Protein AF-A0A6J2YTV3-F1 (afdb_monomer)

pLDDT: mean 86.0, std 9.09, range [45.88, 96.62]

Structure (mmCIF, N/CA/C/O backbone):
data_AF-A0A6J2YTV3-F1
#
_entry.id   AF-A0A6J2YTV3-F1
#
loop_
_atom_site.group_PDB
_atom_site.id
_atom_site.type_symbol
_atom_site.label_atom_id
_atom_site.label_alt_id
_atom_site.label_comp_id
_atom_site.label_asym_id
_atom_site.label_entity_id
_atom_site.label_seq_id
_atom_site.pdbx_PDB_ins_code
_atom_site.Cartn_x
_atom_site.Cartn_y
_atom_site.Cartn_z
_atom_site.occupancy
_atom_site.B_iso_or_equiv
_atom_site.auth_seq_id
_atom_site.auth_comp_id
_atom_site.auth_asym_id
_atom_site.auth_atom_id
_atom_site.pdbx_PDB_model_num
ATOM 1 N N . MET A 1 1 ? -8.350 -8.739 22.919 1.00 59.72 1 MET A N 1
ATOM 2 C CA . MET A 1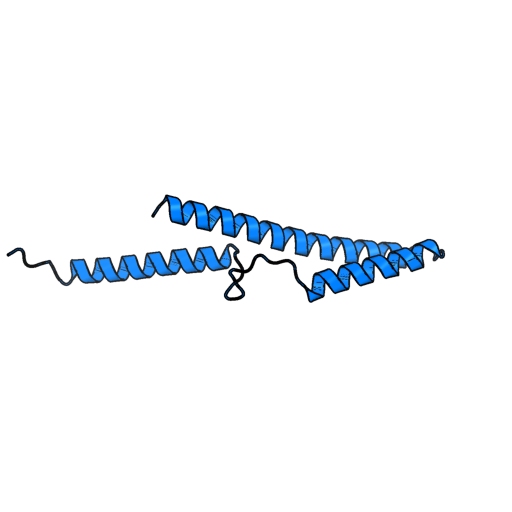 1 ? -8.477 -7.489 22.134 1.00 59.72 1 MET A CA 1
ATOM 3 C C . MET A 1 1 ? -7.126 -6.871 21.755 1.00 59.72 1 MET A C 1
ATOM 5 O O . MET A 1 1 ? -6.945 -6.523 20.597 1.00 59.72 1 MET A O 1
ATOM 9 N N . VAL A 1 2 ? -6.154 -6.774 22.675 1.00 65.56 2 VAL A N 1
ATOM 10 C CA . VAL A 1 2 ? -4.815 -6.215 22.369 1.00 65.56 2 VAL A CA 1
ATOM 11 C C . 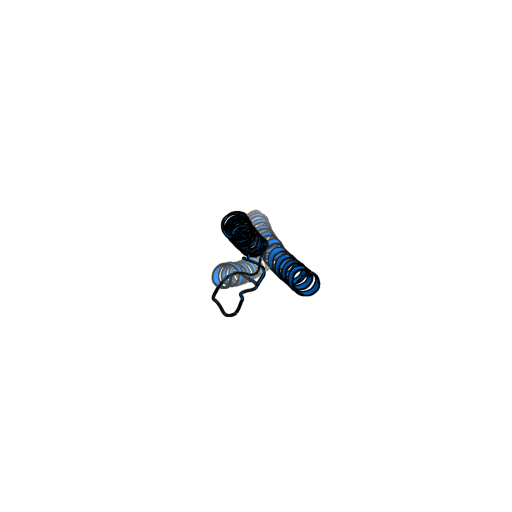VAL A 1 2 ? -4.041 -7.072 21.355 1.00 65.56 2 VAL A C 1
ATOM 13 O O . VAL A 1 2 ? -3.526 -6.542 20.377 1.00 65.56 2 VAL A O 1
ATOM 16 N N . ASN A 1 3 ? -4.046 -8.401 21.514 1.00 80.19 3 ASN A N 1
ATOM 17 C CA . ASN A 1 3 ? -3.337 -9.311 20.602 1.00 80.19 3 ASN A CA 1
ATOM 18 C C . ASN A 1 3 ? -3.906 -9.288 19.165 1.00 80.19 3 ASN A C 1
ATOM 20 O O . ASN A 1 3 ? -3.167 -9.308 18.186 1.00 80.19 3 ASN A O 1
ATOM 24 N N . SER A 1 4 ? -5.231 -9.168 19.029 1.00 82.75 4 SER A N 1
ATOM 25 C CA . SER A 1 4 ? -5.908 -9.072 17.729 1.00 82.75 4 SER A CA 1
ATOM 26 C C . SER A 1 4 ? -5.642 -7.738 17.022 1.00 82.75 4 SER A C 1
ATOM 28 O O . SER A 1 4 ? -5.473 -7.719 15.807 1.00 82.75 4 SER A O 1
ATOM 30 N N . MET A 1 5 ? -5.551 -6.631 17.769 1.00 83.44 5 MET A N 1
ATOM 31 C CA . MET A 1 5 ? -5.174 -5.331 17.199 1.00 83.44 5 MET A CA 1
ATOM 32 C C . MET A 1 5 ? -3.701 -5.295 16.792 1.00 83.44 5 MET A C 1
ATOM 34 O O . MET A 1 5 ? -3.385 -4.791 15.719 1.00 83.44 5 MET A O 1
ATOM 38 N N . ALA A 1 6 ? -2.807 -5.888 17.588 1.00 88.88 6 ALA A N 1
ATOM 39 C CA . ALA A 1 6 ? -1.395 -6.010 17.230 1.00 88.88 6 ALA A CA 1
ATOM 40 C C . ALA A 1 6 ? -1.208 -6.784 15.913 1.00 88.88 6 ALA A C 1
ATOM 42 O O . ALA A 1 6 ? -0.476 -6.337 15.031 1.00 88.88 6 ALA A O 1
ATOM 43 N N . LEU A 1 7 ? -1.933 -7.894 15.734 1.00 89.31 7 LEU A N 1
ATOM 44 C CA . LEU A 1 7 ? -1.930 -8.650 14.482 1.00 89.31 7 LEU A CA 1
ATOM 45 C C . LEU A 1 7 ? -2.426 -7.802 13.296 1.00 89.31 7 LEU A C 1
ATOM 47 O O . LEU A 1 7 ? -1.784 -7.781 12.247 1.00 89.31 7 LEU A O 1
ATOM 51 N N . ALA A 1 8 ? -3.533 -7.070 13.465 1.00 88.00 8 ALA A N 1
ATOM 52 C CA . ALA A 1 8 ? -4.074 -6.197 12.422 1.00 88.00 8 ALA A CA 1
ATOM 53 C C . ALA A 1 8 ? -3.076 -5.101 12.009 1.00 88.00 8 ALA A C 1
ATOM 55 O O . ALA A 1 8 ? -2.925 -4.824 10.821 1.00 88.00 8 ALA A O 1
ATOM 56 N N . VAL A 1 9 ? -2.346 -4.526 12.971 1.00 90.81 9 VAL A N 1
ATOM 57 C CA . VAL A 1 9 ? -1.287 -3.537 12.718 1.00 90.81 9 VAL A CA 1
ATOM 58 C C . VAL A 1 9 ? -0.127 -4.151 11.934 1.00 90.81 9 VAL A C 1
ATOM 60 O O . VAL A 1 9 ? 0.336 -3.549 10.968 1.00 90.81 9 VAL A O 1
ATOM 63 N N . LEU A 1 10 ? 0.338 -5.346 12.312 1.00 92.06 10 LEU A N 1
ATOM 64 C CA . LEU A 1 10 ? 1.440 -6.026 11.619 1.00 92.06 10 LEU A CA 1
ATOM 65 C C . LEU A 1 10 ? 1.078 -6.370 10.170 1.00 92.06 10 LEU A C 1
ATOM 67 O O . LEU A 1 10 ? 1.883 -6.155 9.258 1.00 92.06 10 LEU A O 1
ATOM 71 N N . LEU A 1 11 ? -0.144 -6.856 9.951 1.00 90.44 11 LEU A N 1
ATOM 72 C CA . LEU A 1 11 ? -0.661 -7.155 8.619 1.00 90.44 11 LEU A CA 1
ATOM 73 C C . LEU A 1 11 ? -0.807 -5.879 7.779 1.00 90.44 11 LEU A C 1
ATOM 75 O O . LEU A 1 11 ? -0.305 -5.837 6.657 1.00 90.44 11 LEU A O 1
ATOM 79 N N . ALA A 1 12 ? -1.410 -4.823 8.335 1.00 91.00 12 ALA A N 1
ATOM 80 C CA . ALA A 1 12 ? -1.554 -3.530 7.664 1.00 91.00 12 ALA A CA 1
ATOM 81 C C . ALA A 1 12 ? -0.197 -2.903 7.310 1.00 91.00 12 ALA A C 1
ATOM 83 O O . ALA A 1 12 ? -0.022 -2.418 6.197 1.00 91.00 12 ALA A O 1
ATOM 84 N N . SER A 1 13 ? 0.780 -2.970 8.218 1.00 91.44 13 SER A N 1
ATOM 85 C CA . SER A 1 13 ? 2.151 -2.500 7.984 1.00 91.44 13 SER A CA 1
ATOM 86 C C . SER A 1 13 ? 2.826 -3.265 6.845 1.00 91.44 13 SER A C 1
ATOM 88 O O . SER A 1 13 ? 3.448 -2.674 5.963 1.00 91.44 13 SER A O 1
ATOM 90 N N . SER A 1 14 ? 2.666 -4.589 6.825 1.00 91.00 14 SER A N 1
ATOM 91 C CA . SER A 1 14 ? 3.230 -5.435 5.772 1.00 91.00 14 SER A CA 1
ATOM 92 C C . SER A 1 14 ? 2.613 -5.117 4.410 1.00 91.00 14 SER A C 1
ATOM 94 O O . SER A 1 14 ? 3.345 -4.928 3.440 1.00 91.00 14 SER A O 1
ATOM 96 N N . GLY A 1 15 ? 1.286 -4.996 4.334 1.00 89.94 15 GLY A N 1
ATOM 97 C CA . GLY A 1 15 ? 0.607 -4.648 3.087 1.00 89.94 15 GLY A CA 1
ATOM 98 C C . GLY A 1 15 ? 0.905 -3.224 2.608 1.00 89.94 15 GLY A C 1
ATOM 99 O O . GLY A 1 15 ? 1.148 -3.029 1.417 1.00 89.94 15 GLY A O 1
ATOM 100 N N . GLU A 1 16 ? 1.029 -2.252 3.517 1.00 91.75 16 GLU A N 1
ATOM 101 C CA . GLU A 1 16 ? 1.478 -0.892 3.190 1.00 91.75 16 GLU A CA 1
ATOM 102 C C . GLU A 1 16 ? 2.906 -0.888 2.622 1.00 91.75 16 GLU A C 1
ATOM 104 O O . GLU A 1 16 ? 3.192 -0.204 1.637 1.00 91.75 16 GLU A O 1
ATOM 109 N N . ASN A 1 17 ? 3.818 -1.675 3.203 1.00 91.88 17 ASN A N 1
ATOM 110 C CA . ASN A 1 17 ? 5.186 -1.793 2.699 1.00 91.88 17 ASN A CA 1
ATOM 111 C C . ASN A 1 17 ? 5.219 -2.386 1.286 1.00 91.88 17 ASN A C 1
ATOM 113 O O . ASN A 1 17 ? 5.947 -1.873 0.435 1.00 91.88 17 ASN A O 1
ATOM 117 N N . VAL A 1 18 ? 4.402 -3.407 1.011 1.00 91.62 18 VAL A N 1
ATOM 118 C CA . VAL A 1 18 ? 4.259 -3.976 -0.339 1.00 91.62 18 VAL A CA 1
ATOM 119 C C . VAL A 1 18 ? 3.731 -2.924 -1.316 1.00 91.62 18 VAL A C 1
ATOM 121 O O . VAL A 1 18 ? 4.317 -2.730 -2.381 1.00 91.62 18 VAL A O 1
ATOM 124 N N . GLU A 1 19 ? 2.689 -2.178 -0.942 1.00 90.56 19 GLU A N 1
ATOM 125 C CA . GLU A 1 19 ? 2.129 -1.112 -1.779 1.00 90.56 19 GLU A CA 1
ATOM 126 C C . GLU A 1 19 ? 3.157 0.008 -2.045 1.00 90.56 19 GLU A C 1
ATOM 128 O O . GLU A 1 19 ? 3.278 0.529 -3.162 1.00 90.56 19 GLU A O 1
ATOM 133 N N . LYS A 1 20 ? 3.952 0.367 -1.034 1.00 91.88 20 LYS A N 1
ATOM 134 C CA . LYS A 1 20 ? 5.005 1.382 -1.132 1.00 91.88 20 LYS A CA 1
ATOM 135 C C . LYS A 1 20 ? 6.153 0.937 -2.036 1.00 91.88 20 LYS A C 1
ATOM 137 O O . LYS A 1 20 ? 6.593 1.721 -2.882 1.00 91.88 20 LYS A O 1
ATOM 142 N N . GLU A 1 21 ? 6.640 -0.291 -1.881 1.00 90.56 21 GLU A N 1
ATOM 143 C CA . GLU A 1 21 ? 7.698 -0.847 -2.734 1.00 90.56 21 GLU A CA 1
ATOM 144 C C . GLU A 1 21 ? 7.222 -1.052 -4.175 1.00 90.56 21 GLU A C 1
ATOM 146 O O . GLU A 1 21 ? 7.973 -0.784 -5.117 1.00 90.56 21 GLU A O 1
ATOM 151 N N . ASN A 1 22 ? 5.950 -1.398 -4.373 1.00 88.31 22 ASN A N 1
ATOM 152 C CA . ASN A 1 22 ? 5.335 -1.439 -5.694 1.00 88.31 22 ASN A CA 1
ATOM 153 C C . ASN A 1 22 ? 5.417 -0.066 -6.394 1.00 88.31 22 ASN A C 1
ATOM 155 O O . ASN A 1 22 ? 5.990 0.064 -7.479 1.00 88.31 22 ASN A O 1
ATOM 159 N N . LYS A 1 23 ? 4.953 1.003 -5.729 1.00 90.19 23 LYS A N 1
ATOM 160 C CA . LYS A 1 23 ? 5.025 2.381 -6.258 1.00 90.19 23 LYS A CA 1
ATOM 161 C C . LYS A 1 23 ? 6.464 2.820 -6.557 1.00 90.19 23 LYS A C 1
ATOM 163 O O . LYS A 1 23 ? 6.705 3.505 -7.553 1.00 90.19 23 LYS A O 1
ATOM 168 N N . LYS A 1 24 ? 7.433 2.440 -5.715 1.00 92.50 24 LYS A N 1
ATOM 169 C CA . LYS A 1 24 ? 8.860 2.723 -5.955 1.00 92.50 24 LYS A CA 1
ATOM 170 C C . LYS A 1 24 ? 9.388 1.982 -7.180 1.00 92.50 24 LYS A C 1
ATOM 172 O O . LYS A 1 24 ? 10.117 2.584 -7.965 1.00 92.50 24 LYS A O 1
ATOM 177 N N . THR A 1 25 ? 9.023 0.715 -7.349 1.00 90.38 25 THR A N 1
ATOM 178 C CA . THR A 1 25 ? 9.449 -0.105 -8.491 1.00 90.38 25 THR A CA 1
ATOM 179 C C . THR A 1 25 ? 8.940 0.484 -9.802 1.00 90.38 25 THR A C 1
ATOM 181 O O . THR A 1 25 ? 9.742 0.711 -10.703 1.00 90.38 25 THR A O 1
ATOM 184 N N . VAL A 1 26 ? 7.658 0.863 -9.870 1.00 90.56 26 VAL A N 1
ATOM 185 C CA . VAL A 1 26 ? 7.083 1.573 -11.029 1.00 90.56 26 VAL A CA 1
ATOM 186 C C . VAL A 1 26 ? 7.882 2.836 -11.355 1.00 90.56 26 VAL A C 1
ATOM 188 O O . VAL A 1 26 ? 8.313 3.024 -12.491 1.00 90.56 26 VAL A O 1
ATOM 191 N N . ARG A 1 27 ? 8.159 3.682 -10.352 1.00 91.94 27 ARG A N 1
ATOM 192 C CA . ARG A 1 27 ? 8.955 4.908 -10.551 1.00 91.94 27 ARG A CA 1
ATOM 193 C C . ARG A 1 27 ? 10.359 4.617 -11.077 1.00 91.94 27 ARG A C 1
ATOM 195 O O . ARG A 1 27 ? 10.832 5.345 -11.945 1.00 91.94 27 ARG A O 1
ATOM 202 N N . ARG A 1 28 ? 11.026 3.575 -10.568 1.00 91.38 28 ARG A N 1
ATOM 203 C CA . ARG A 1 28 ? 12.359 3.165 -11.040 1.00 91.38 28 ARG A CA 1
ATOM 204 C C . ARG A 1 28 ? 12.319 2.665 -12.482 1.00 91.38 28 ARG A C 1
ATOM 206 O O . ARG A 1 28 ? 13.182 3.062 -13.256 1.00 91.38 28 ARG A O 1
ATOM 213 N N . CYS A 1 29 ? 11.322 1.863 -12.857 1.00 88.31 29 CYS A N 1
ATOM 214 C CA . CYS A 1 29 ? 11.132 1.430 -14.243 1.00 88.31 29 CYS A CA 1
ATOM 215 C C . CYS A 1 29 ? 10.950 2.627 -15.181 1.00 88.31 29 CYS A C 1
ATOM 217 O O . CYS A 1 29 ? 11.692 2.738 -16.151 1.00 88.31 29 CYS A O 1
ATOM 219 N N . CYS A 1 30 ? 10.059 3.568 -14.855 1.00 89.31 30 CYS A N 1
ATOM 220 C CA . CYS A 1 30 ? 9.867 4.771 -15.672 1.00 89.31 30 CYS A CA 1
ATOM 221 C C . CYS A 1 30 ? 11.139 5.628 -15.757 1.00 89.31 30 CYS A C 1
ATOM 223 O O . CYS A 1 30 ? 11.492 6.111 -16.830 1.00 89.31 30 CYS A O 1
ATOM 225 N N . HIS A 1 31 ? 11.857 5.800 -14.642 1.00 92.19 31 HIS A N 1
ATOM 226 C CA . HIS A 1 31 ? 13.122 6.534 -14.632 1.00 92.19 31 HIS A CA 1
ATOM 227 C C . HIS A 1 31 ? 14.171 5.876 -15.539 1.00 92.19 31 HIS A C 1
ATOM 229 O O . HIS A 1 31 ? 14.822 6.562 -16.325 1.00 92.19 31 HIS A O 1
ATOM 235 N N . ASN A 1 32 ? 14.307 4.551 -15.460 1.00 88.44 32 ASN A N 1
ATOM 236 C CA . ASN A 1 32 ? 15.245 3.802 -16.286 1.00 88.44 32 ASN A CA 1
ATOM 237 C C . ASN A 1 32 ? 14.854 3.850 -17.766 1.00 88.44 32 ASN A C 1
ATOM 239 O O . ASN A 1 32 ? 15.730 4.071 -18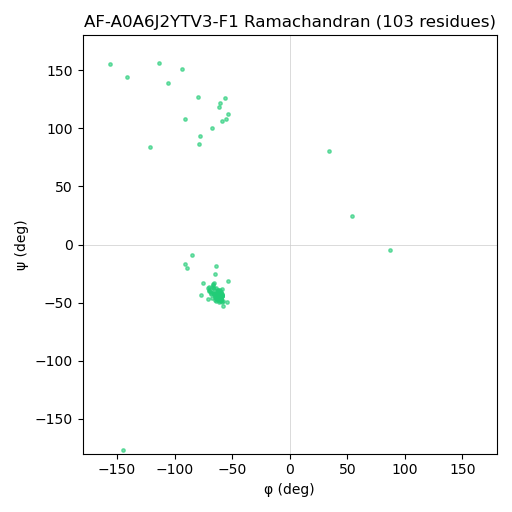.592 1.00 88.44 32 ASN A O 1
ATOM 243 N N . LEU A 1 33 ? 13.567 3.724 -18.104 1.00 89.00 33 LEU A N 1
ATOM 244 C CA . LEU A 1 33 ? 13.086 3.876 -19.483 1.00 89.00 33 LEU A CA 1
ATOM 245 C C . LEU A 1 33 ? 13.449 5.244 -20.056 1.00 89.00 33 LEU A C 1
ATOM 247 O O . LEU A 1 33 ? 14.038 5.316 -21.129 1.00 89.00 33 LEU A O 1
ATOM 251 N N . ASN A 1 34 ? 13.181 6.317 -19.310 1.00 88.19 34 ASN A N 1
ATOM 252 C CA . ASN A 1 34 ? 13.517 7.673 -19.742 1.00 88.19 34 ASN A CA 1
ATOM 253 C C . ASN A 1 34 ? 15.029 7.859 -19.920 1.00 88.19 34 ASN A C 1
ATOM 255 O O . ASN A 1 34 ? 15.468 8.500 -20.871 1.00 88.19 34 ASN A O 1
ATOM 259 N N . LYS A 1 35 ? 15.839 7.276 -19.027 1.00 88.31 35 LYS A N 1
ATOM 260 C CA . LYS A 1 35 ? 17.302 7.317 -19.130 1.00 88.31 35 LYS A CA 1
ATOM 261 C C . LYS A 1 35 ? 17.817 6.543 -20.346 1.00 88.31 35 LYS A C 1
ATOM 263 O O . LYS A 1 35 ? 18.739 7.010 -21.005 1.00 88.31 35 LYS A O 1
ATOM 268 N N . LEU A 1 36 ? 17.242 5.375 -20.634 1.00 86.62 36 LEU A N 1
ATOM 269 C CA . LEU A 1 36 ? 17.625 4.556 -21.783 1.00 86.62 36 LEU A CA 1
ATOM 270 C C . LEU A 1 36 ? 17.200 5.191 -23.108 1.00 86.62 36 LEU A C 1
ATOM 272 O O . LEU A 1 36 ? 17.986 5.167 -24.046 1.00 86.62 36 LEU A O 1
ATOM 276 N N . ALA A 1 37 ? 16.013 5.796 -23.168 1.00 81.12 37 ALA A N 1
ATOM 277 C CA . ALA A 1 37 ? 15.525 6.508 -24.349 1.00 81.12 37 ALA A CA 1
ATOM 278 C C . ALA A 1 37 ? 16.370 7.750 -24.695 1.00 81.12 37 ALA A C 1
ATOM 280 O O . ALA A 1 37 ? 16.413 8.166 -25.846 1.00 81.12 37 ALA A O 1
ATOM 281 N N . ALA A 1 38 ? 17.051 8.339 -23.706 1.00 81.62 38 ALA A N 1
ATOM 282 C CA . ALA A 1 38 ? 17.964 9.466 -23.903 1.00 81.62 38 ALA A CA 1
ATOM 283 C C . ALA A 1 38 ? 19.397 9.051 -24.308 1.00 81.62 38 ALA A C 1
ATOM 285 O O . ALA A 1 38 ? 20.218 9.915 -24.613 1.00 81.62 38 ALA A O 1
ATOM 286 N N . SER A 1 39 ? 19.721 7.755 -24.270 1.00 79.31 39 SER A N 1
ATOM 287 C CA . SER A 1 39 ? 21.043 7.207 -24.603 1.00 79.31 39 SER A CA 1
ATOM 288 C C . SER A 1 39 ? 21.101 6.772 -26.073 1.00 79.31 39 SER A C 1
ATOM 290 O O . SER A 1 39 ? 20.083 6.392 -26.644 1.00 79.31 39 SER A O 1
ATOM 292 N N . LEU A 1 40 ? 22.287 6.812 -26.697 1.00 70.44 40 LEU A N 1
ATOM 293 C CA . LEU A 1 40 ? 22.46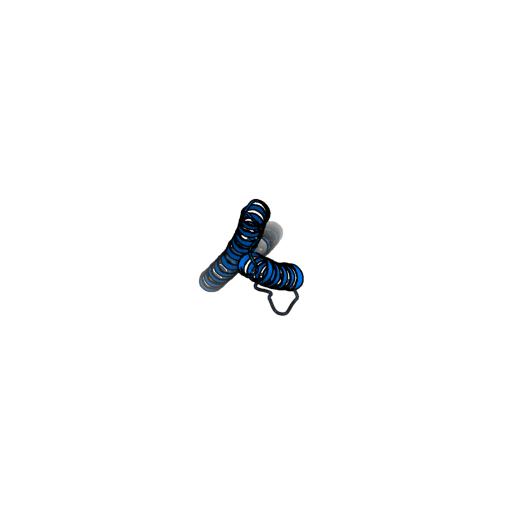8 6.436 -28.105 1.00 70.44 40 LEU A CA 1
ATOM 294 C C . LEU A 1 40 ? 22.065 4.962 -28.315 1.00 70.44 40 LEU A C 1
ATOM 296 O O . LEU A 1 40 ? 22.612 4.066 -27.662 1.00 70.44 40 LEU A O 1
ATOM 300 N N . GLU A 1 41 ? 21.101 4.714 -29.207 1.00 70.19 41 GLU A N 1
ATOM 301 C CA . GLU A 1 41 ? 20.519 3.385 -29.393 1.00 70.19 41 GLU A CA 1
ATOM 302 C C . GLU A 1 41 ? 21.569 2.367 -29.852 1.00 70.19 41 GLU A C 1
ATOM 304 O O . GLU A 1 41 ? 22.163 2.456 -30.924 1.00 70.19 41 GLU A O 1
ATOM 309 N N . THR A 1 42 ? 21.772 1.354 -29.017 1.00 76.38 42 THR A N 1
ATOM 310 C CA . THR A 1 42 ? 22.443 0.103 -29.380 1.00 76.38 42 THR A CA 1
ATOM 311 C C . THR A 1 42 ? 21.418 -1.022 -29.302 1.00 76.38 42 THR A C 1
ATOM 313 O O . THR A 1 42 ? 20.447 -0.928 -28.551 1.00 76.38 42 THR A O 1
ATOM 316 N N . GLU A 1 43 ? 21.632 -2.124 -30.021 1.00 75.38 43 GLU A N 1
ATOM 317 C CA . GLU A 1 43 ? 20.718 -3.281 -30.017 1.00 75.38 43 GLU A CA 1
ATOM 318 C C . GLU A 1 43 ? 20.423 -3.797 -28.587 1.00 75.38 43 GLU A C 1
ATOM 320 O O . GLU A 1 43 ? 19.311 -4.217 -28.263 1.00 75.38 43 GLU A O 1
ATOM 325 N N . ASN A 1 44 ? 21.400 -3.665 -27.684 1.00 79.38 44 ASN A N 1
ATOM 326 C CA . ASN A 1 44 ? 21.255 -3.979 -26.262 1.00 79.38 44 ASN A CA 1
ATOM 327 C C . ASN A 1 44 ? 20.282 -3.043 -25.520 1.00 79.38 44 ASN A C 1
ATOM 329 O O . ASN A 1 44 ? 19.561 -3.503 -24.634 1.00 79.38 44 ASN A O 1
ATOM 333 N N . HIS A 1 45 ? 20.222 -1.755 -25.877 1.00 84.00 45 HIS A N 1
ATOM 334 C CA . HIS A 1 45 ? 19.264 -0.811 -25.289 1.00 84.00 45 HIS A CA 1
ATOM 335 C C . HIS A 1 45 ? 17.832 -1.147 -25.711 1.00 84.00 45 HIS A C 1
ATOM 337 O O . HIS A 1 45 ? 16.950 -1.176 -24.856 1.00 84.00 45 HIS A O 1
ATOM 343 N N . ALA A 1 46 ? 17.608 -1.495 -26.983 1.00 84.44 46 ALA A N 1
ATOM 344 C CA . ALA A 1 46 ? 16.286 -1.882 -27.479 1.00 84.44 46 ALA A CA 1
ATOM 345 C C . ALA A 1 46 ? 15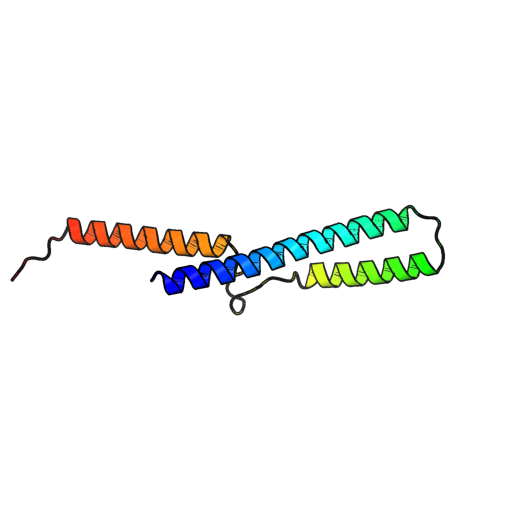.728 -3.116 -26.741 1.00 84.44 46 ALA A C 1
ATOM 347 O O . ALA A 1 46 ? 14.578 -3.117 -26.294 1.00 84.44 46 ALA A O 1
ATOM 348 N N . ARG A 1 47 ? 16.565 -4.143 -26.519 1.00 86.69 47 ARG A N 1
ATOM 349 C CA . ARG A 1 47 ? 16.183 -5.329 -25.727 1.00 86.69 47 ARG A CA 1
ATOM 350 C C . ARG A 1 47 ? 15.874 -4.979 -24.269 1.00 86.69 47 ARG A C 1
ATOM 352 O O . ARG A 1 47 ? 14.914 -5.504 -23.705 1.00 86.69 47 ARG A O 1
ATOM 359 N N . MET A 1 48 ? 16.654 -4.086 -23.660 1.00 86.94 48 MET A N 1
ATOM 360 C CA . MET A 1 48 ? 16.455 -3.672 -22.269 1.00 86.94 48 MET A CA 1
ATOM 361 C C . MET A 1 48 ? 15.176 -2.836 -22.095 1.00 86.94 48 MET A C 1
ATOM 363 O O . MET A 1 48 ? 14.429 -3.060 -21.145 1.00 86.94 48 MET A O 1
ATOM 367 N N . ILE A 1 49 ? 14.867 -1.940 -23.038 1.00 88.62 49 ILE A N 1
ATOM 368 C CA . ILE A 1 49 ? 13.608 -1.177 -23.068 1.00 88.62 49 ILE A CA 1
ATOM 369 C C . ILE A 1 49 ? 12.409 -2.128 -23.146 1.00 88.62 49 ILE A C 1
ATOM 371 O O . ILE A 1 49 ? 11.478 -2.001 -22.352 1.00 88.62 49 ILE A O 1
ATOM 375 N N . ALA A 1 50 ? 12.451 -3.122 -24.041 1.00 90.06 50 ALA A N 1
ATOM 376 C CA . ALA A 1 50 ? 11.380 -4.108 -24.173 1.00 90.06 50 ALA A CA 1
ATOM 377 C C . ALA A 1 50 ? 11.133 -4.877 -22.862 1.00 90.06 50 ALA A C 1
ATOM 379 O O . ALA A 1 50 ? 9.990 -5.014 -22.430 1.00 90.06 50 ALA A O 1
ATOM 380 N N . GLN A 1 51 ? 12.194 -5.322 -22.182 1.00 90.62 51 GLN A N 1
ATOM 381 C CA . GLN A 1 51 ? 12.074 -6.017 -20.896 1.00 90.62 51 GLN A CA 1
ATOM 382 C C . GLN A 1 51 ? 11.504 -5.125 -19.788 1.00 90.62 51 GLN A C 1
ATOM 384 O O . GLN A 1 5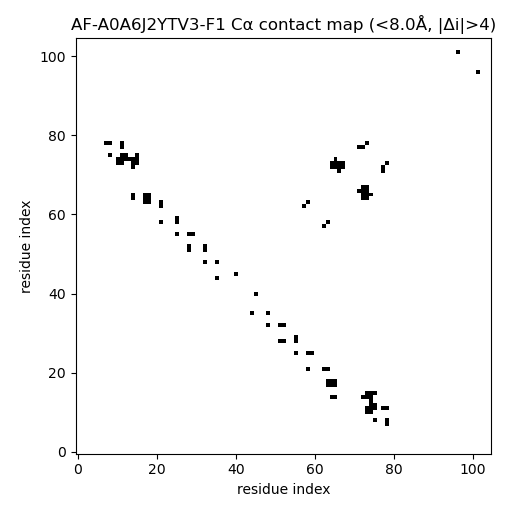1 ? 10.653 -5.573 -19.019 1.00 90.62 51 GLN A O 1
ATOM 389 N N . ILE A 1 52 ? 11.945 -3.866 -19.700 1.00 90.19 52 ILE A N 1
ATOM 390 C CA . ILE A 1 52 ? 11.440 -2.933 -18.686 1.00 90.19 52 ILE A CA 1
ATOM 391 C C . ILE A 1 52 ? 9.967 -2.590 -18.948 1.00 90.19 52 ILE A C 1
ATOM 393 O O . ILE A 1 52 ? 9.205 -2.499 -17.988 1.00 90.19 52 ILE A O 1
ATOM 397 N N . ASN A 1 53 ? 9.549 -2.463 -20.211 1.00 91.44 53 ASN A N 1
ATOM 398 C CA . ASN A 1 53 ? 8.143 -2.262 -20.574 1.00 91.44 53 ASN A CA 1
ATOM 399 C C . ASN A 1 53 ? 7.272 -3.460 -20.177 1.00 91.44 53 ASN A C 1
ATOM 401 O O . ASN A 1 53 ? 6.260 -3.268 -19.514 1.00 91.44 53 ASN A O 1
ATOM 405 N N . ILE A 1 54 ? 7.701 -4.693 -20.476 1.00 92.25 54 ILE A N 1
ATOM 406 C CA . ILE A 1 54 ? 6.978 -5.906 -20.051 1.00 92.25 54 ILE A CA 1
ATOM 407 C C . ILE A 1 54 ? 6.850 -5.955 -18.523 1.00 92.25 54 ILE A C 1
ATOM 409 O O . ILE A 1 54 ? 5.784 -6.257 -17.987 1.00 92.25 54 ILE A O 1
ATOM 413 N N . LEU A 1 55 ? 7.932 -5.643 -17.803 1.00 89.56 55 LEU A N 1
ATOM 414 C CA . LEU A 1 55 ? 7.915 -5.603 -16.344 1.00 89.56 55 LEU A CA 1
ATOM 415 C C . LEU A 1 55 ? 6.949 -4.530 -15.822 1.00 89.56 55 LEU A C 1
ATOM 417 O O . LEU A 1 55 ? 6.197 -4.788 -14.884 1.00 89.56 55 LEU A O 1
ATOM 421 N N . LEU A 1 56 ? 6.954 -3.342 -16.428 1.00 90.50 56 LEU A N 1
ATOM 422 C CA . LEU A 1 56 ? 6.061 -2.250 -16.062 1.00 90.50 56 LEU A CA 1
ATOM 423 C C . LEU A 1 56 ? 4.595 -2.632 -16.295 1.00 90.50 56 LEU A C 1
ATOM 425 O O . LEU A 1 56 ? 3.787 -2.451 -15.387 1.00 90.50 56 LEU A O 1
ATOM 429 N N . ASP A 1 57 ? 4.273 -3.223 -17.445 1.00 90.25 57 ASP A N 1
ATOM 430 C CA . ASP A 1 57 ? 2.926 -3.697 -17.768 1.00 90.25 57 ASP A CA 1
ATOM 431 C C . ASP A 1 57 ? 2.448 -4.744 -16.763 1.00 90.25 57 ASP A C 1
ATOM 433 O O . ASP A 1 57 ? 1.344 -4.637 -16.230 1.00 90.25 57 ASP A O 1
ATOM 437 N N . LEU A 1 58 ? 3.295 -5.718 -16.418 1.00 88.56 58 LEU A N 1
ATOM 438 C CA . LEU A 1 58 ? 2.972 -6.730 -15.409 1.00 88.56 58 LEU A CA 1
ATOM 439 C C . LEU A 1 58 ? 2.691 -6.107 -14.036 1.00 88.56 58 LEU A C 1
ATOM 441 O O . LEU A 1 58 ? 1.740 -6.499 -13.354 1.00 88.56 58 LEU A O 1
ATOM 445 N N . ILE A 1 59 ? 3.499 -5.129 -13.627 1.00 87.50 59 ILE A N 1
ATOM 446 C CA . ILE A 1 59 ? 3.342 -4.444 -12.343 1.00 87.50 59 ILE A CA 1
ATOM 447 C C . ILE A 1 59 ? 2.074 -3.581 -12.330 1.00 87.50 59 ILE A C 1
ATOM 449 O O . ILE A 1 59 ? 1.340 -3.580 -11.341 1.00 87.50 59 ILE A O 1
ATOM 453 N N . VAL A 1 60 ? 1.793 -2.860 -13.416 1.00 85.69 60 VAL A N 1
ATOM 454 C CA . VAL A 1 60 ? 0.620 -1.984 -13.538 1.00 85.69 60 VAL A CA 1
ATOM 455 C C . VAL A 1 60 ? -0.673 -2.788 -13.650 1.00 85.69 60 VAL A C 1
ATOM 457 O O . VAL A 1 60 ? -1.678 -2.384 -13.065 1.00 85.69 60 VAL A O 1
ATOM 460 N N . LEU A 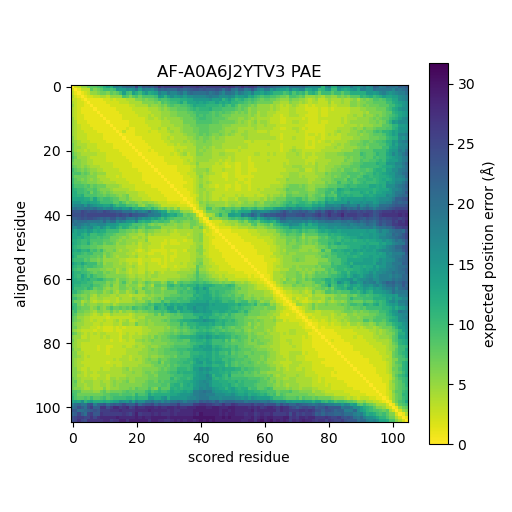1 61 ? -0.653 -3.922 -14.354 1.00 84.75 61 LEU A N 1
ATOM 461 C CA . LEU A 1 61 ? -1.813 -4.795 -14.521 1.00 84.75 61 LEU A CA 1
ATOM 462 C C . LEU A 1 61 ? -2.155 -5.516 -13.216 1.00 84.75 61 LEU A C 1
ATOM 464 O O . LEU A 1 61 ? -3.314 -5.553 -12.809 1.00 84.75 61 LEU A O 1
ATOM 468 N N . ARG A 1 62 ? -1.147 -6.089 -12.550 1.00 79.25 62 ARG A N 1
ATOM 469 C CA . ARG A 1 62 ? -1.367 -6.946 -11.380 1.00 79.25 62 ARG A CA 1
ATOM 470 C C . ARG A 1 62 ? -1.382 -6.184 -10.060 1.00 79.25 62 ARG A C 1
ATOM 472 O O . ARG A 1 62 ? -1.896 -6.734 -9.095 1.00 79.25 62 ARG A O 1
ATOM 479 N N . LYS A 1 63 ? -0.805 -4.972 -10.023 1.00 80.38 63 LYS A N 1
ATOM 480 C CA . LYS A 1 63 ? -0.640 -4.091 -8.851 1.00 80.38 63 LYS A CA 1
ATOM 481 C C . LYS A 1 63 ? -0.418 -4.897 -7.571 1.00 80.38 63 LYS A C 1
ATOM 483 O O . LYS A 1 63 ? -1.378 -5.105 -6.839 1.00 80.38 63 LYS A O 1
ATOM 488 N N . PRO A 1 64 ? 0.807 -5.378 -7.294 1.00 77.62 64 PRO A N 1
ATOM 489 C CA . PRO A 1 64 ? 1.054 -6.190 -6.110 1.00 77.62 64 PRO A CA 1
ATOM 490 C C . PRO A 1 64 ? 0.569 -5.458 -4.853 1.00 77.62 64 PRO A C 1
ATOM 492 O O . PRO A 1 64 ? 1.085 -4.402 -4.482 1.00 77.62 64 PRO A O 1
ATOM 495 N N . LEU A 1 65 ? -0.482 -6.026 -4.270 1.00 82.06 65 LEU A N 1
ATOM 496 C CA . LEU A 1 65 ? -1.260 -5.546 -3.138 1.00 82.06 65 LEU A CA 1
ATOM 497 C C 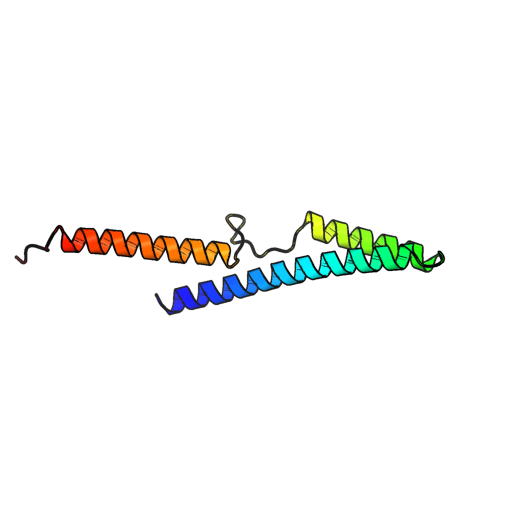. LEU A 1 65 ? -1.603 -6.778 -2.300 1.00 82.06 65 LEU A C 1
ATOM 499 O O . LEU A 1 65 ? -1.827 -7.868 -2.835 1.00 82.06 65 LEU A O 1
ATOM 503 N N . VAL A 1 66 ? -1.625 -6.616 -0.981 1.00 85.44 66 VAL A N 1
ATOM 504 C CA . VAL A 1 66 ? -2.033 -7.689 -0.074 1.00 85.44 66 VAL A CA 1
ATOM 505 C C . VAL A 1 66 ? -3.533 -7.553 0.138 1.00 85.44 66 VAL A C 1
ATOM 507 O O . VAL A 1 66 ? -3.973 -6.623 0.802 1.00 85.44 66 VAL A O 1
ATOM 510 N N . SER A 1 67 ? -4.318 -8.460 -0.438 1.00 86.56 67 SER A N 1
ATOM 511 C CA . SER A 1 67 ? -5.778 -8.439 -0.326 1.00 86.56 67 SER A CA 1
ATOM 512 C C . SER A 1 67 ? -6.283 -9.530 0.615 1.00 86.56 67 SER A C 1
ATOM 514 O O . SER A 1 67 ? -5.822 -10.673 0.568 1.00 86.56 67 SER A O 1
ATOM 516 N N . ALA A 1 68 ? -7.269 -9.196 1.448 1.00 85.50 68 ALA A N 1
ATOM 517 C CA . ALA A 1 68 ? -8.006 -10.160 2.254 1.00 85.50 68 ALA A CA 1
ATOM 518 C C . ALA A 1 68 ? -9.057 -10.862 1.383 1.00 85.50 68 ALA A C 1
ATOM 520 O O . ALA A 1 68 ? -10.206 -10.429 1.304 1.00 85.50 68 ALA A O 1
ATOM 521 N N . SER A 1 69 ? -8.658 -11.936 0.695 1.00 84.44 69 SER A N 1
ATOM 522 C CA . SER A 1 69 ? -9.550 -12.747 -0.152 1.00 84.44 69 SER A CA 1
ATOM 523 C C . SER A 1 69 ? -10.327 -11.945 -1.221 1.00 84.44 69 SER A C 1
ATOM 525 O O . SER A 1 69 ? -11.398 -12.368 -1.648 1.00 84.44 69 SER A O 1
ATOM 527 N N . GLY A 1 70 ? -9.818 -10.784 -1.650 1.00 82.94 70 GLY A N 1
ATOM 528 C CA . GLY A 1 70 ? -10.468 -9.917 -2.640 1.00 82.94 70 GLY A CA 1
ATOM 529 C C . GLY A 1 70 ? -11.482 -8.914 -2.078 1.00 82.94 70 GLY A C 1
ATOM 530 O O . GLY A 1 70 ? -11.973 -8.087 -2.838 1.00 82.94 70 GLY A O 1
ATOM 531 N N . PHE A 1 71 ? -11.788 -8.936 -0.775 1.00 83.69 71 PHE A N 1
ATOM 532 C CA . PHE A 1 71 ? -12.769 -8.016 -0.181 1.00 83.69 71 PHE A CA 1
ATOM 533 C C . PHE A 1 71 ? -12.213 -6.606 0.019 1.00 83.69 71 PHE A C 1
ATOM 535 O O . PHE A 1 71 ? -12.897 -5.618 -0.242 1.00 83.69 71 PHE A O 1
ATOM 542 N N . PHE A 1 72 ? -10.982 -6.510 0.518 1.00 86.38 72 PHE A N 1
ATOM 543 C CA . PHE A 1 72 ? -10.310 -5.240 0.770 1.00 86.38 72 PHE A CA 1
ATOM 544 C C . PHE A 1 72 ? -8.792 -5.409 0.774 1.00 86.38 72 PHE A C 1
ATOM 546 O O . PHE A 1 72 ? -8.267 -6.489 1.065 1.00 86.38 72 PHE A O 1
ATOM 553 N N . ASP A 1 73 ? -8.091 -4.318 0.483 1.00 88.94 73 ASP A N 1
ATOM 554 C CA . ASP A 1 73 ? -6.636 -4.252 0.575 1.00 88.94 73 ASP A CA 1
ATOM 555 C C . ASP A 1 73 ? -6.214 -4.043 2.030 1.00 88.94 73 ASP A C 1
ATOM 557 O O . ASP A 1 73 ? -6.672 -3.128 2.714 1.00 88.94 73 ASP A O 1
ATOM 561 N N . ILE A 1 74 ? -5.332 -4.907 2.517 1.00 88.44 74 ILE A N 1
ATOM 562 C CA . ILE A 1 74 ? -4.788 -4.851 3.868 1.00 88.44 74 ILE A CA 1
ATOM 563 C C . ILE A 1 74 ? -3.721 -3.753 3.895 1.00 88.44 74 ILE A C 1
ATOM 565 O O . ILE A 1 74 ? -2.561 -3.982 3.574 1.00 88.44 74 ILE A O 1
ATOM 569 N N . ASN A 1 75 ? -4.116 -2.543 4.273 1.00 89.44 75 ASN A N 1
ATOM 570 C CA . ASN A 1 75 ? -3.223 -1.401 4.466 1.00 89.44 75 ASN A CA 1
ATOM 571 C C . ASN A 1 75 ? -3.714 -0.534 5.636 1.00 89.44 75 ASN A C 1
ATOM 573 O O . ASN A 1 75 ? -4.703 -0.861 6.309 1.00 89.44 75 ASN A O 1
ATOM 577 N N . PHE A 1 76 ? -3.042 0.588 5.905 1.00 88.81 76 PHE A N 1
ATOM 578 C CA . PHE A 1 76 ? -3.427 1.444 7.032 1.00 88.81 76 PHE A CA 1
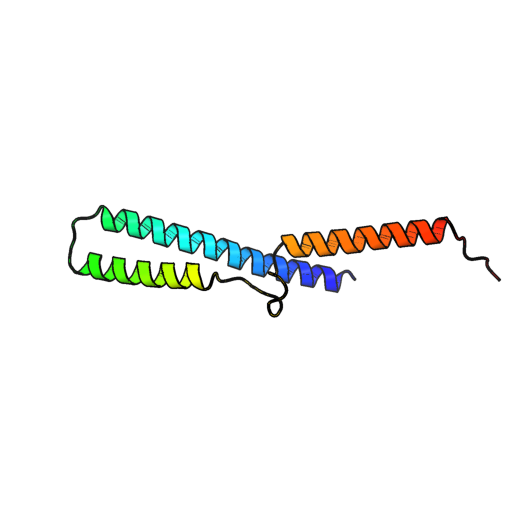ATOM 579 C C . PHE A 1 76 ? -4.817 2.073 6.885 1.00 88.81 76 PHE A C 1
ATOM 581 O O . PHE A 1 76 ? -5.418 2.458 7.889 1.00 88.81 76 PHE A O 1
ATOM 588 N N . ARG A 1 77 ? -5.379 2.117 5.670 1.00 89.62 77 ARG A N 1
ATOM 589 C CA . ARG A 1 77 ? -6.753 2.579 5.455 1.00 89.62 77 ARG A CA 1
ATOM 590 C C . ARG A 1 77 ? -7.754 1.659 6.149 1.00 89.62 77 ARG A C 1
ATOM 592 O O . ARG A 1 77 ? -8.613 2.138 6.883 1.00 89.62 77 ARG A O 1
ATOM 599 N N . VAL A 1 78 ? -7.622 0.346 5.955 1.00 88.50 78 VAL A N 1
ATOM 600 C CA . VAL A 1 78 ? -8.499 -0.645 6.599 1.00 88.50 78 VAL A CA 1
ATOM 601 C C . VAL A 1 78 ? -8.299 -0.660 8.108 1.00 88.50 78 VAL A C 1
ATOM 603 O O . VAL A 1 78 ? -9.277 -0.741 8.847 1.00 88.50 78 VAL A O 1
ATOM 606 N N . LEU A 1 79 ? -7.063 -0.489 8.583 1.00 88.75 79 LEU A N 1
ATOM 607 C CA . LEU A 1 79 ? -6.808 -0.346 10.016 1.00 88.75 79 LEU A CA 1
ATOM 608 C C . LEU A 1 79 ? -7.559 0.859 10.612 1.00 88.75 79 LEU A C 1
ATOM 610 O O . LEU A 1 79 ? -8.171 0.734 11.671 1.00 88.75 79 LEU A O 1
ATOM 614 N N . GLY A 1 80 ? -7.572 1.998 9.911 1.00 89.38 80 GLY A N 1
ATOM 615 C CA . GLY A 1 80 ? -8.351 3.176 10.299 1.00 89.38 80 GLY A CA 1
ATOM 616 C C . GLY A 1 80 ? -9.857 2.901 10.370 1.00 89.38 80 GLY A C 1
ATOM 617 O O . GLY A 1 80 ? -10.503 3.284 11.344 1.00 89.38 80 GLY A O 1
ATOM 618 N N . PHE A 1 81 ? -10.409 2.169 9.394 1.00 91.06 81 PHE A N 1
ATOM 619 C CA . PHE A 1 81 ? -11.814 1.744 9.419 1.00 91.06 81 PHE A CA 1
ATOM 620 C C . PHE A 1 81 ? -12.133 0.836 10.610 1.00 91.06 81 PHE A C 1
ATOM 622 O O . PHE A 1 81 ? -13.147 1.043 11.277 1.00 91.06 81 PHE A O 1
ATOM 629 N N . ILE A 1 82 ? -11.270 -0.138 10.909 1.00 90.38 82 ILE A N 1
ATOM 630 C CA . ILE A 1 82 ? -11.442 -1.038 12.057 1.00 90.38 82 ILE A CA 1
ATOM 631 C C . ILE A 1 82 ? -11.444 -0.235 13.360 1.00 90.38 82 ILE A C 1
ATOM 633 O O . ILE A 1 82 ? -12.362 -0.386 14.164 1.00 90.38 82 ILE A O 1
ATOM 637 N N . LEU A 1 83 ? -10.459 0.648 13.551 1.00 90.62 83 LEU A N 1
ATOM 638 C CA . LEU A 1 83 ? -10.365 1.489 14.747 1.00 90.62 83 LEU A CA 1
ATOM 639 C C . LEU A 1 83 ? -11.596 2.383 14.900 1.00 90.62 83 LEU A C 1
ATOM 641 O O . LEU A 1 83 ? -12.204 2.387 15.965 1.00 90.62 83 LEU A O 1
ATOM 645 N N . SER A 1 84 ? -12.014 3.065 13.829 1.00 93.56 84 SER A N 1
ATOM 646 C CA . SER A 1 84 ? -13.212 3.907 13.855 1.00 93.56 84 SER A CA 1
ATOM 647 C C . SER A 1 84 ? -14.453 3.103 14.222 1.00 93.56 84 SER A C 1
ATOM 649 O O . SER A 1 84 ? -15.244 3.546 15.045 1.00 93.56 84 SER A O 1
ATOM 651 N N . THR A 1 85 ? -14.613 1.912 13.646 1.00 93.81 85 THR A N 1
ATOM 652 C CA . THR A 1 85 ? -15.768 1.047 13.908 1.00 93.81 85 THR A CA 1
ATOM 653 C C . THR A 1 85 ? -15.805 0.628 15.375 1.00 93.81 85 THR A C 1
ATOM 655 O O . THR A 1 85 ? -16.837 0.764 16.029 1.00 93.81 85 THR A O 1
ATOM 658 N N . VAL A 1 86 ? -14.670 0.176 15.919 1.00 92.94 86 VAL A N 1
ATOM 659 C CA . VAL A 1 86 ? -14.551 -0.203 17.334 1.00 92.94 86 VAL A CA 1
ATOM 660 C C . VAL A 1 86 ? -14.875 0.985 18.236 1.00 92.94 86 VAL A C 1
ATOM 662 O O . VAL A 1 86 ? -15.695 0.842 19.140 1.00 92.94 86 VAL A O 1
ATOM 665 N N . THR A 1 87 ? -14.306 2.163 17.966 1.00 94.38 87 THR A N 1
ATOM 666 C CA . THR A 1 87 ? -14.583 3.382 18.736 1.00 94.38 87 THR A CA 1
ATOM 667 C C . THR A 1 87 ? -16.063 3.755 18.695 1.00 94.38 87 THR A C 1
ATOM 669 O O . THR A 1 87 ? -16.648 4.010 19.746 1.00 94.38 87 THR A O 1
ATOM 672 N N . THR A 1 88 ? -16.695 3.743 17.519 1.00 96.62 88 THR A N 1
ATOM 673 C CA . THR A 1 88 ? -18.122 4.059 17.373 1.00 96.62 88 THR A CA 1
ATOM 674 C C . THR A 1 88 ? -18.993 3.094 18.173 1.00 96.62 88 THR A C 1
ATOM 676 O O . THR A 1 88 ? -19.841 3.544 18.942 1.00 96.62 88 THR A O 1
ATOM 679 N N . TYR A 1 89 ? -18.761 1.781 18.066 1.00 95.38 89 TYR A N 1
ATOM 680 C CA . TYR A 1 89 ? -19.516 0.804 18.853 1.00 95.38 89 TYR A CA 1
ATOM 681 C C . TYR A 1 89 ? -19.282 0.967 20.355 1.00 95.38 89 TYR A C 1
ATOM 683 O O . TYR A 1 89 ? -20.238 0.898 21.122 1.00 95.38 89 TYR A O 1
ATOM 691 N N . SER A 1 90 ? -18.047 1.239 20.791 1.00 94.06 90 SER A N 1
ATOM 692 C CA . SER A 1 90 ? -17.765 1.521 22.202 1.00 94.06 90 SER A CA 1
ATOM 693 C C . SER A 1 90 ? -18.551 2.730 22.709 1.00 94.06 90 SER A C 1
ATOM 695 O O . SER A 1 90 ? -19.146 2.647 23.778 1.00 94.06 90 SER A O 1
ATOM 697 N N . ILE A 1 91 ? -18.611 3.821 21.940 1.00 95.88 91 ILE A N 1
ATOM 698 C CA . ILE A 1 91 ? -19.384 5.017 22.306 1.00 95.88 91 ILE A CA 1
ATOM 699 C C . ILE A 1 91 ? -20.869 4.677 22.451 1.00 95.88 91 ILE A C 1
ATOM 701 O O . ILE A 1 91 ? -21.468 5.019 23.466 1.00 95.88 91 ILE A O 1
ATOM 705 N N . VAL A 1 92 ? -21.454 3.982 21.471 1.00 95.88 92 VAL A N 1
ATOM 706 C CA . VAL A 1 92 ? -22.878 3.606 21.492 1.00 95.88 92 VAL A CA 1
ATOM 707 C C . VAL A 1 92 ? -23.198 2.713 22.691 1.00 95.88 92 VAL A C 1
ATOM 709 O O . VAL A 1 92 ? -24.188 2.945 23.380 1.00 95.88 92 VAL A O 1
ATOM 712 N N . ILE A 1 93 ? -22.347 1.728 22.984 1.00 94.69 93 ILE A N 1
ATOM 713 C CA . ILE A 1 93 ? -22.523 0.838 24.139 1.00 94.69 93 ILE A CA 1
ATOM 714 C C . ILE A 1 93 ? -22.446 1.629 25.448 1.00 94.69 93 ILE A C 1
ATOM 716 O O . ILE A 1 93 ? -23.300 1.457 26.312 1.00 94.69 93 ILE A O 1
ATOM 720 N N . ILE A 1 94 ? -21.463 2.523 25.592 1.00 93.94 94 ILE A N 1
ATOM 721 C CA . ILE A 1 94 ? -21.329 3.369 26.786 1.00 93.94 94 ILE A CA 1
ATOM 722 C C . ILE A 1 94 ? -22.566 4.257 26.954 1.00 93.94 94 ILE A C 1
ATOM 724 O O . ILE A 1 94 ? -23.120 4.324 28.046 1.00 93.94 94 ILE A O 1
ATOM 728 N N . GLN A 1 95 ? -23.036 4.899 25.882 1.00 92.94 95 GLN A N 1
ATOM 729 C CA . GLN A 1 95 ? -24.251 5.717 25.915 1.00 92.94 95 GLN A CA 1
ATOM 730 C C . GLN A 1 95 ? -25.477 4.900 26.327 1.00 92.94 95 GLN A C 1
ATOM 732 O O . GLN A 1 95 ? -26.280 5.367 27.130 1.00 92.94 95 GLN A O 1
ATOM 737 N N . PHE A 1 96 ? -25.613 3.676 25.814 1.00 93.69 96 PHE A N 1
ATOM 738 C CA . PHE A 1 96 ? -26.707 2.787 26.187 1.00 93.69 96 PHE A CA 1
ATOM 739 C C . PHE A 1 96 ? -26.649 2.405 27.674 1.00 93.69 96 PHE A C 1
ATOM 741 O O . PHE A 1 96 ? -27.653 2.521 28.367 1.00 93.69 96 PHE A O 1
ATOM 748 N N . LEU A 1 97 ? -25.472 2.030 28.184 1.00 92.19 97 LEU A N 1
ATOM 749 C CA . LEU A 1 97 ? -25.276 1.660 29.592 1.00 92.19 97 LEU A CA 1
ATOM 750 C C . LEU A 1 97 ? -25.490 2.829 30.564 1.00 92.19 97 LEU A C 1
ATOM 752 O O . LEU A 1 97 ? -25.949 2.619 31.682 1.00 92.19 97 LEU A O 1
ATOM 756 N N . LEU A 1 98 ? -25.156 4.056 30.156 1.00 89.88 98 LEU A N 1
ATOM 757 C CA . LEU A 1 98 ? -25.377 5.251 30.975 1.00 89.88 98 LEU A CA 1
ATOM 758 C C . LEU A 1 98 ? -26.852 5.680 31.001 1.00 89.88 98 LEU A C 1
ATOM 760 O O . LEU A 1 98 ? -27.312 6.193 32.017 1.00 89.88 98 LEU A O 1
ATOM 764 N N . ASN A 1 99 ? -27.586 5.474 29.904 1.00 81.00 99 ASN A N 1
ATOM 765 C CA . ASN A 1 99 ? -28.990 5.885 29.779 1.00 81.00 99 ASN A CA 1
ATOM 766 C C . ASN A 1 99 ? -29.993 4.800 30.210 1.00 81.00 99 ASN A C 1
ATOM 768 O O . ASN A 1 99 ? -31.149 5.115 30.473 1.00 81.00 99 ASN A O 1
ATOM 772 N N . HIS A 1 100 ? -29.556 3.544 30.314 1.00 65.31 100 HIS A N 1
ATOM 773 C CA . HIS A 1 100 ? -30.276 2.452 30.964 1.00 65.31 100 HIS A CA 1
ATOM 774 C C . HIS A 1 100 ? -29.401 1.887 32.089 1.00 65.31 100 HIS A C 1
ATOM 776 O O . HIS A 1 100 ? -28.689 0.903 31.860 1.00 65.31 100 HIS A O 1
ATOM 782 N N . PRO A 1 101 ? -29.416 2.488 33.298 1.00 62.78 101 PRO A N 1
ATOM 783 C CA . PRO A 1 101 ? -28.804 1.841 34.447 1.00 62.78 101 PRO A CA 1
ATOM 784 C C . PRO A 1 101 ? -29.453 0.466 34.593 1.00 62.78 101 PRO A C 1
ATOM 786 O O . PRO A 1 101 ? -30.677 0.348 34.609 1.00 62.78 101 PRO A O 1
ATOM 789 N N . VAL A 1 102 ? -28.626 -0.577 34.630 1.00 63.88 102 VAL A N 1
ATOM 790 C CA . VAL A 1 102 ? -29.073 -1.935 34.936 1.00 63.88 102 VAL A CA 1
ATOM 791 C C . VAL A 1 102 ? -29.785 -1.855 36.283 1.00 63.88 102 VAL A C 1
ATOM 793 O O . VAL A 1 102 ? -29.131 -1.619 37.298 1.00 63.88 102 VAL A O 1
ATOM 796 N N . GLU A 1 103 ? -31.114 -1.977 36.292 1.00 62.78 103 GLU A N 1
ATOM 797 C CA . GLU A 1 103 ? -31.867 -2.151 37.530 1.00 62.78 103 GLU A CA 1
ATOM 798 C C . GLU A 1 103 ? -31.322 -3.418 38.192 1.00 62.78 103 GLU A C 1
ATOM 800 O O . GLU A 1 103 ? -31.493 -4.533 37.694 1.00 62.78 103 GLU A O 1
ATOM 805 N N . SER A 1 104 ? -30.553 -3.226 39.262 1.00 55.62 104 SER A N 1
ATOM 806 C CA . SER A 1 104 ? -30.057 -4.305 40.099 1.00 55.62 104 SER A CA 1
ATOM 807 C C . SER A 1 104 ? -31.255 -4.926 40.813 1.00 55.62 104 SER A C 1
ATOM 809 O O . SER A 1 104 ? -31.748 -4.347 41.783 1.00 55.62 104 SER A O 1
ATOM 811 N N . ASN A 1 105 ? -31.734 -6.063 40.308 1.00 45.88 105 ASN A N 1
ATOM 812 C CA . ASN A 1 105 ? -32.535 -7.002 41.095 1.00 45.88 105 ASN A CA 1
ATOM 813 C C . ASN A 1 105 ? -31.631 -7.778 42.054 1.00 45.88 105 ASN A C 1
ATOM 815 O O . ASN A 1 105 ? -30.552 -8.227 41.599 1.00 45.88 105 ASN A O 1
#

Solvent-accessible surface area (backbone atoms only — not comparable to full-atom values): 5902 Å² total; per-residue (Å²): 111,68,70,62,50,51,51,49,50,54,48,14,52,52,20,38,50,43,41,50,51,43,56,50,50,54,51,50,44,54,51,49,47,55,55,56,73,74,44,87,89,43,78,70,50,57,56,48,48,53,52,46,49,53,52,46,50,53,47,68,73,64,48,68,65,45,53,59,91,77,78,48,62,38,20,63,67,49,51,49,52,53,52,52,51,52,51,52,51,52,50,54,52,51,53,50,52,71,76,48,66,79,80,83,126

Organism: Sitophilus oryzae (NCBI:txid7048)

Radius of gyration: 24.02 Å; Cα contacts (8 Å, |Δi|>4): 59; chains: 1; bounding box: 55×22×71 Å

Sequence (105 aa):
MVNSMALAVLLASSGENVEKENKKTVRRCCHNLNKLAASLETENHARMIAQINILLDLIVLRKPLVSASGFFDINFRVLGFILSTVTTYSIVIIQFLLNHPVESN

Foldseek 3Di:
DVVVLVVLVVQQVVQAVQLVVLVVLLVVLVVVLVVLVPDDDDPVSVVVNVVSVVVNCCCVVVVDFCDPVPPDTSHVVVSVVVVVVVVVVVVVVVVVCVVDPPPDD

Mean predicted aligned error: 8.37 Å

Secondary structure (DSSP, 8-state):
-HHHHHHHHHHHHHHHHHHHHHHHHHHHHHHHHHHHHTSPP-HHHHHHHHHHHHHHHHHHHH----BSTTS-B-SHHHHHHHHHHHHHHHHHHHHHHHHS-----

InterPro domains:
  IPR013604 7TM chemosensory receptor [PF08395] (5-96)